Protein AF-A0A655PNC3-F1 (afdb_monomer_lite)

Radius of gyration: 22.31 Å; chains: 1; bounding box: 79×37×30 Å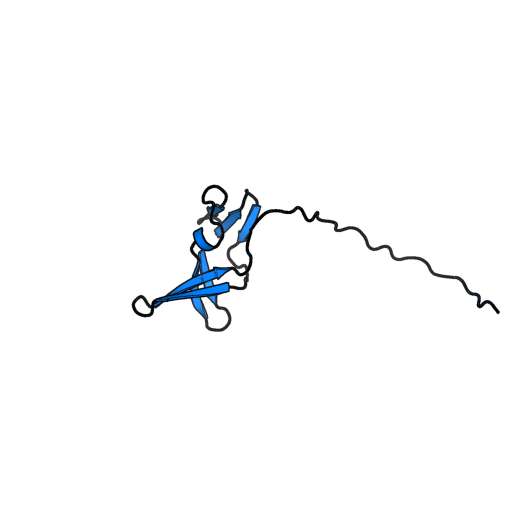

Structure (mmCIF, N/CA/C/O backbone):
data_AF-A0A655PNC3-F1
#
_entry.id   AF-A0A655PNC3-F1
#
loop_
_atom_site.group_PDB
_atom_site.id
_atom_site.type_symbol
_atom_site.label_atom_id
_atom_site.label_alt_id
_atom_site.label_comp_id
_atom_site.label_asym_id
_atom_site.label_entity_id
_atom_site.label_seq_id
_atom_site.pdbx_PDB_ins_code
_atom_site.Cartn_x
_atom_site.Cartn_y
_atom_site.Cartn_z
_atom_site.occupancy
_atom_site.B_iso_or_equiv
_atom_site.auth_seq_id
_atom_site.auth_comp_id
_atom_site.auth_asym_id
_atom_site.auth_atom_id
_atom_site.pdbx_PDB_model_num
ATOM 1 N N . MET A 1 1 ? 5.884 1.729 3.393 1.00 88.12 1 MET A N 1
ATOM 2 C CA . MET A 1 1 ? 5.753 0.283 3.685 1.00 88.12 1 MET A CA 1
ATOM 3 C C . MET A 1 1 ? 6.506 -0.533 2.640 1.00 88.12 1 MET A C 1
ATOM 5 O O . MET A 1 1 ? 6.602 -0.087 1.503 1.00 88.12 1 MET A O 1
ATOM 9 N N . ARG A 1 2 ? 7.061 -1.696 3.000 1.00 90.69 2 ARG A N 1
ATOM 10 C CA . ARG A 1 2 ? 7.595 -2.674 2.032 1.00 90.69 2 ARG A CA 1
ATOM 11 C C . ARG A 1 2 ? 6.649 -3.865 1.978 1.00 90.69 2 ARG A C 1
ATOM 13 O O . ARG A 1 2 ? 6.186 -4.301 3.026 1.00 90.69 2 ARG A O 1
ATOM 20 N N . VAL A 1 3 ? 6.390 -4.370 0.782 1.00 91.62 3 VAL A N 1
ATOM 21 C CA . VAL A 1 3 ? 5.475 -5.489 0.548 1.00 91.62 3 VAL A CA 1
ATOM 22 C C . VAL A 1 3 ? 6.145 -6.547 -0.315 1.00 91.62 3 VAL A C 1
ATOM 24 O O . VAL A 1 3 ? 7.076 -6.254 -1.070 1.00 91.62 3 VAL A O 1
ATOM 27 N N . ARG A 1 4 ? 5.660 -7.781 -0.193 1.00 92.94 4 ARG A N 1
ATOM 28 C CA . ARG A 1 4 ? 6.071 -8.910 -1.022 1.00 92.94 4 ARG A CA 1
ATOM 29 C C . ARG A 1 4 ? 4.883 -9.346 -1.865 1.00 92.94 4 ARG A C 1
ATOM 31 O O . ARG A 1 4 ? 3.836 -9.674 -1.316 1.00 92.94 4 ARG A O 1
ATOM 38 N N . LEU A 1 5 ? 5.057 -9.373 -3.180 1.00 91.50 5 LEU A N 1
ATOM 39 C CA . LEU A 1 5 ? 4.069 -9.943 -4.087 1.00 91.50 5 LEU A CA 1
ATOM 40 C C . LEU A 1 5 ? 3.999 -11.454 -3.855 1.00 91.50 5 LEU A C 1
ATOM 42 O O . LEU A 1 5 ? 5.013 -12.145 -3.956 1.00 91.50 5 LEU A O 1
ATOM 46 N N . LEU A 1 6 ? 2.814 -11.968 -3.524 1.00 90.38 6 LEU A N 1
ATOM 47 C CA . LEU A 1 6 ? 2.634 -13.387 -3.201 1.00 90.38 6 LEU A CA 1
ATOM 48 C C . LEU A 1 6 ? 2.850 -14.292 -4.418 1.00 90.38 6 LEU A C 1
ATOM 50 O O . LEU A 1 6 ? 3.392 -15.383 -4.275 1.00 90.38 6 LEU A O 1
ATOM 54 N N . GLU A 1 7 ? 2.482 -13.821 -5.610 1.00 89.31 7 GLU A N 1
ATOM 55 C CA . GLU A 1 7 ? 2.520 -14.628 -6.833 1.00 89.31 7 GLU A CA 1
ATOM 56 C C . GLU A 1 7 ? 3.939 -14.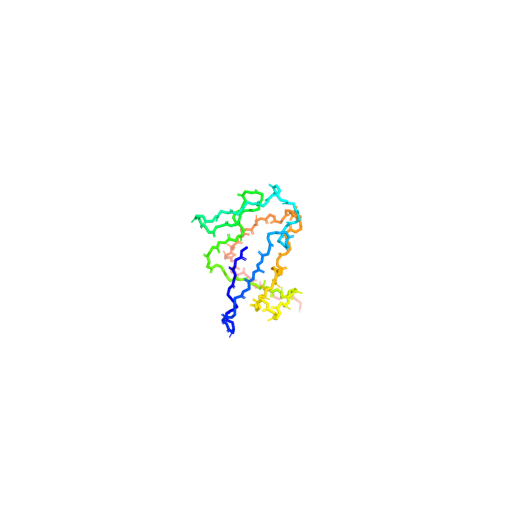914 -7.331 1.00 89.31 7 GLU A C 1
ATOM 58 O O . GLU A 1 7 ? 4.242 -16.025 -7.754 1.00 89.31 7 GLU A O 1
ATOM 63 N N . ASN A 1 8 ? 4.824 -13.917 -7.287 1.00 90.31 8 ASN A N 1
ATOM 64 C CA . ASN A 1 8 ? 6.172 -14.014 -7.859 1.00 90.31 8 ASN A CA 1
ATOM 65 C C . ASN A 1 8 ? 7.291 -13.780 -6.832 1.00 90.31 8 ASN A C 1
ATOM 67 O O . ASN A 1 8 ? 8.471 -13.905 -7.155 1.00 90.31 8 ASN A O 1
ATOM 71 N N . GLY A 1 9 ? 6.941 -13.439 -5.591 1.00 89.38 9 GLY A N 1
ATOM 72 C CA . GLY A 1 9 ? 7.889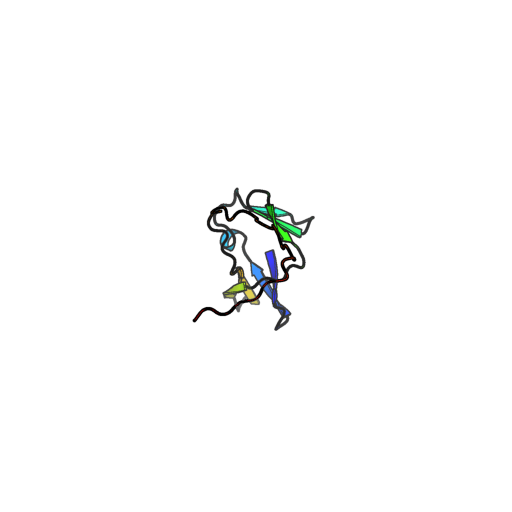 -13.193 -4.512 1.00 89.38 9 GLY A CA 1
ATOM 73 C C . GLY A 1 9 ? 8.669 -11.882 -4.618 1.00 89.38 9 GLY A C 1
ATOM 74 O O . GLY A 1 9 ? 9.571 -11.684 -3.802 1.00 89.38 9 GLY A O 1
ATOM 75 N N . ALA A 1 10 ? 8.362 -11.003 -5.577 1.00 91.56 10 ALA A N 1
ATOM 76 C CA . ALA A 1 10 ? 9.076 -9.744 -5.752 1.00 91.56 10 ALA A CA 1
ATOM 77 C C . ALA A 1 10 ? 8.795 -8.765 -4.603 1.00 91.56 10 ALA A C 1
ATOM 79 O O . ALA A 1 10 ? 7.704 -8.728 -4.032 1.00 91.56 10 ALA A O 1
ATOM 80 N N . MET A 1 11 ? 9.798 -7.951 -4.284 1.00 93.06 11 MET A N 1
ATOM 81 C CA . MET A 1 11 ? 9.701 -6.910 -3.266 1.00 93.06 11 MET A CA 1
ATOM 82 C C . MET A 1 11 ? 9.308 -5.587 -3.915 1.00 93.06 11 MET A C 1
ATOM 84 O O . MET A 1 11 ? 9.962 -5.148 -4.859 1.00 93.06 11 MET A O 1
ATOM 88 N N . ALA A 1 12 ? 8.280 -4.934 -3.378 1.00 93.06 12 ALA A N 1
ATOM 89 C CA . ALA A 1 12 ? 7.863 -3.603 -3.800 1.00 93.06 12 ALA A CA 1
ATOM 90 C C . ALA A 1 12 ? 7.808 -2.634 -2.616 1.00 93.06 12 ALA A C 1
ATOM 92 O O . ALA A 1 12 ? 7.632 -3.016 -1.453 1.00 93.06 12 ALA A O 1
ATOM 93 N N . PHE A 1 13 ? 7.983 -1.355 -2.921 1.00 92.62 13 PHE A N 1
ATOM 94 C CA . PHE A 1 13 ? 7.937 -0.267 -1.964 1.00 92.62 13 PHE A CA 1
ATOM 95 C C . PHE A 1 13 ? 6.688 0.582 -2.181 1.00 92.62 13 PHE A C 1
ATOM 97 O O . PHE A 1 13 ? 6.382 0.986 -3.299 1.00 92.62 13 PHE A O 1
ATOM 104 N N . ILE A 1 14 ? 5.988 0.876 -1.089 1.00 90.75 14 ILE A N 1
ATOM 105 C CA . ILE A 1 14 ? 4.820 1.753 -1.070 1.00 90.75 14 ILE A CA 1
ATOM 106 C C . ILE A 1 14 ? 5.186 3.014 -0.278 1.00 90.75 14 ILE A C 1
ATOM 108 O O . ILE A 1 14 ? 5.322 2.946 0.955 1.00 90.75 14 ILE A O 1
ATOM 112 N N . PRO A 1 15 ? 5.372 4.161 -0.950 1.00 89.25 15 PRO A N 1
ATOM 113 C CA . PRO A 1 15 ? 5.525 5.455 -0.303 1.00 89.25 15 PRO A CA 1
ATOM 114 C C . PRO A 1 15 ? 4.252 5.814 0.467 1.00 89.25 15 PRO A C 1
ATOM 116 O O . PRO A 1 15 ? 3.157 5.689 -0.071 1.00 89.25 15 PRO A O 1
ATOM 119 N N . GLY A 1 16 ? 4.383 6.330 1.693 1.00 84.12 16 GLY A N 1
ATOM 120 C CA . GLY A 1 16 ? 3.222 6.793 2.472 1.00 84.12 16 GLY A CA 1
ATOM 121 C C . GLY A 1 16 ? 2.422 7.889 1.758 1.00 84.12 16 GLY A C 1
ATOM 122 O O . GLY A 1 16 ? 1.205 7.920 1.860 1.00 84.12 16 GLY A O 1
ATOM 123 N N . ALA A 1 17 ? 3.098 8.706 0.941 1.00 84.00 17 ALA A N 1
ATOM 124 C CA . ALA A 1 17 ? 2.466 9.731 0.111 1.00 84.00 17 ALA A CA 1
ATOM 125 C C . ALA A 1 17 ? 1.520 9.169 -0.968 1.00 84.00 17 ALA A C 1
ATOM 127 O O . ALA A 1 17 ? 0.662 9.897 -1.431 1.00 84.00 17 ALA A O 1
ATOM 128 N N . LEU A 1 18 ? 1.668 7.900 -1.377 1.00 83.75 18 LEU A N 1
ATOM 129 C CA . LEU A 1 18 ? 0.730 7.252 -2.306 1.00 83.75 18 LEU A CA 1
ATOM 130 C C . LEU A 1 18 ? -0.434 6.554 -1.585 1.00 83.75 18 LEU A C 1
ATOM 132 O O . LEU A 1 18 ? -1.341 6.062 -2.250 1.00 83.75 18 LEU A O 1
ATOM 136 N N . ILE A 1 19 ? -0.383 6.462 -0.252 1.00 80.81 19 ILE A N 1
ATOM 137 C CA . ILE A 1 19 ? -1.453 5.900 0.583 1.00 80.81 19 ILE A CA 1
ATOM 138 C C . ILE A 1 19 ? -2.416 7.017 0.987 1.00 80.81 19 ILE A C 1
ATOM 140 O O . ILE A 1 19 ? -3.628 6.861 0.873 1.00 80.81 19 ILE A O 1
ATOM 144 N N . LEU A 1 20 ? -1.864 8.141 1.451 1.00 80.19 20 LEU A N 1
ATOM 145 C CA . LEU A 1 20 ? -2.616 9.323 1.840 1.00 80.19 20 LEU A CA 1
ATOM 146 C C . LEU A 1 20 ? -1.770 10.576 1.585 1.00 80.19 20 LEU A C 1
ATOM 148 O O . LEU A 1 20 ? -0.614 10.650 2.011 1.00 80.19 20 LEU A O 1
ATOM 152 N N . ASP A 1 21 ? -2.354 11.577 0.926 1.00 75.62 21 ASP A N 1
ATOM 153 C CA . ASP A 1 21 ? -1.659 12.833 0.614 1.00 75.62 21 ASP A CA 1
ATOM 154 C C . ASP A 1 21 ? -1.373 13.664 1.878 1.00 75.62 21 ASP A C 1
ATOM 156 O O . ASP A 1 21 ? -0.375 14.388 1.957 1.00 75.62 21 ASP A O 1
ATOM 160 N N . ASN A 1 22 ? -2.228 13.537 2.899 1.00 79.12 22 ASN A N 1
ATOM 161 C CA . ASN A 1 22 ? -2.093 14.272 4.150 1.00 79.12 22 ASN A CA 1
ATOM 162 C C . ASN A 1 22 ? -1.176 13.538 5.140 1.00 79.12 22 ASN A C 1
ATOM 164 O O . ASN A 1 22 ? -1.570 12.567 5.787 1.00 79.12 22 ASN A O 1
ATOM 168 N N . LYS A 1 23 ? 0.042 14.065 5.299 1.00 76.12 23 LYS A N 1
ATOM 169 C CA . LYS A 1 23 ? 1.063 13.535 6.213 1.00 76.12 23 LYS A CA 1
ATOM 170 C C . LYS A 1 23 ? 0.667 13.583 7.690 1.00 76.12 23 LYS A C 1
ATOM 172 O O . LYS A 1 23 ? 1.206 12.796 8.453 1.00 76.12 23 LYS A O 1
ATOM 177 N N . GLU A 1 24 ? -0.232 14.477 8.097 1.00 80.00 24 GLU A N 1
ATOM 178 C CA . GLU A 1 24 ? -0.648 14.608 9.503 1.00 80.00 24 GLU A CA 1
ATOM 179 C C . GLU A 1 24 ? -1.655 13.530 9.918 1.00 80.00 24 GLU A C 1
ATOM 181 O O . GLU A 1 24 ? -1.779 13.216 11.098 1.00 80.00 24 GLU A O 1
ATOM 186 N N . ARG A 1 25 ? -2.368 12.954 8.943 1.00 81.81 25 ARG A N 1
ATOM 187 C CA . ARG A 1 25 ? -3.395 11.928 9.171 1.00 81.81 25 ARG A CA 1
ATOM 188 C C . ARG A 1 25 ? -2.845 10.505 9.159 1.00 81.81 25 ARG A C 1
ATOM 190 O O . ARG A 1 25 ? -3.536 9.599 9.612 1.00 81.81 25 ARG A O 1
ATOM 197 N N . ILE A 1 26 ? -1.636 10.306 8.633 1.00 85.00 26 ILE A N 1
ATOM 198 C CA . ILE A 1 26 ? -0.981 9.000 8.542 1.00 85.00 26 ILE A CA 1
ATOM 199 C C . ILE A 1 26 ? 0.136 8.887 9.577 1.00 85.00 26 ILE A C 1
ATOM 201 O O . ILE A 1 26 ? 1.087 9.665 9.587 1.00 85.00 26 ILE A O 1
ATOM 205 N N . GLU A 1 27 ? 0.060 7.854 10.403 1.00 87.25 27 GLU A N 1
ATOM 206 C CA . GLU A 1 27 ? 1.091 7.507 11.370 1.00 87.25 27 GLU A CA 1
ATOM 207 C C . GLU A 1 27 ? 1.646 6.124 11.025 1.00 87.25 27 GLU A C 1
ATOM 209 O O . GLU A 1 27 ? 0.918 5.141 10.906 1.00 87.25 27 GLU A O 1
ATOM 214 N N . CYS A 1 28 ? 2.954 6.052 10.794 1.00 87.62 28 CYS A N 1
ATOM 215 C CA . CYS A 1 28 ? 3.637 4.807 10.453 1.00 87.62 28 CYS A CA 1
ATOM 216 C C . CYS A 1 28 ? 4.473 4.357 11.648 1.00 87.62 28 CYS A C 1
ATOM 218 O O . CYS A 1 28 ? 5.528 4.941 11.906 1.00 87.62 28 CYS A O 1
ATOM 220 N N . ASN A 1 29 ? 4.039 3.303 12.335 1.00 89.44 29 ASN A N 1
ATOM 221 C CA . ASN A 1 29 ? 4.768 2.742 13.462 1.00 89.44 29 ASN A CA 1
ATOM 222 C C . ASN A 1 29 ? 5.628 1.553 13.001 1.00 89.44 29 ASN A C 1
ATOM 224 O O . ASN A 1 29 ? 5.127 0.503 12.594 1.00 89.44 29 ASN A O 1
ATOM 228 N N . GLY A 1 30 ? 6.950 1.741 13.033 1.00 87.06 30 GLY A N 1
ATOM 229 C CA . GLY A 1 30 ? 7.920 0.727 12.617 1.00 87.06 30 GLY A CA 1
ATOM 230 C C . GLY A 1 30 ? 8.180 -0.371 13.651 1.00 87.06 30 GLY A C 1
ATOM 231 O O . GLY A 1 30 ? 8.638 -1.442 13.259 1.00 87.06 30 GLY A O 1
ATOM 232 N N . GLU A 1 31 ? 7.896 -0.121 14.932 1.00 88.50 31 GLU A N 1
ATOM 233 C CA . GLU A 1 31 ? 8.089 -1.092 16.018 1.00 88.50 31 GLU A CA 1
ATOM 234 C C . GLU A 1 31 ? 6.916 -2.073 16.081 1.00 88.50 31 GLU A C 1
ATOM 236 O O . GLU A 1 31 ? 7.125 -3.285 16.066 1.00 88.50 31 GLU A O 1
ATOM 241 N N . ASP A 1 32 ? 5.687 -1.552 16.043 1.00 88.31 32 ASP A N 1
ATOM 242 C CA . ASP A 1 32 ? 4.463 -2.364 16.042 1.00 88.31 32 ASP A CA 1
ATOM 243 C C . ASP A 1 32 ? 4.134 -2.938 14.655 1.00 88.31 32 ASP A C 1
ATOM 245 O O . ASP A 1 32 ? 3.303 -3.836 14.517 1.00 88.31 32 ASP A O 1
ATOM 249 N N . GLY A 1 33 ? 4.768 -2.413 13.602 1.00 89.31 33 GLY A N 1
ATOM 250 C CA . GLY A 1 33 ? 4.497 -2.817 12.225 1.00 89.31 33 GLY A CA 1
ATOM 251 C C . GLY A 1 33 ? 3.078 -2.463 11.777 1.00 89.31 33 GLY A C 1
ATOM 252 O O . GLY A 1 33 ? 2.478 -3.205 11.000 1.00 89.31 33 GLY A O 1
ATOM 253 N N . THR A 1 34 ? 2.533 -1.353 12.272 1.00 89.38 34 THR A N 1
ATOM 254 C CA . THR A 1 34 ? 1.177 -0.886 11.969 1.00 89.38 34 THR A CA 1
ATOM 255 C C . THR A 1 34 ? 1.196 0.475 11.280 1.00 89.38 34 THR A C 1
ATOM 257 O O . THR A 1 34 ? 2.098 1.295 11.471 1.00 89.38 34 THR A O 1
ATOM 260 N N . ILE A 1 35 ? 0.195 0.710 10.436 1.00 88.38 35 ILE A N 1
ATOM 261 C CA . ILE A 1 35 ? -0.079 2.012 9.832 1.00 88.38 35 ILE A CA 1
ATOM 262 C C . ILE A 1 35 ? -1.445 2.446 10.325 1.00 88.38 35 ILE A C 1
ATOM 264 O O . ILE A 1 35 ? -2.445 1.760 10.081 1.00 88.38 35 ILE A O 1
ATOM 268 N N . LEU A 1 36 ? -1.462 3.584 11.007 1.00 87.25 36 LEU A N 1
ATOM 269 C CA . LEU A 1 36 ? -2.673 4.206 11.488 1.00 87.25 36 LEU A CA 1
ATOM 270 C C . LEU A 1 36 ? -3.061 5.349 10.556 1.00 87.25 36 LEU A C 1
ATOM 272 O O . LEU A 1 36 ? -2.213 6.142 10.140 1.00 87.25 36 LEU A O 1
ATOM 276 N N . ILE A 1 37 ? -4.346 5.430 10.241 1.00 86.31 37 ILE A N 1
ATOM 277 C CA . ILE A 1 37 ? -4.950 6.566 9.550 1.00 86.31 37 ILE A CA 1
ATOM 278 C C . ILE A 1 37 ? -6.032 7.105 10.477 1.00 86.31 37 ILE A C 1
ATOM 280 O O . ILE A 1 37 ? -6.861 6.340 10.955 1.00 86.31 37 ILE A O 1
ATOM 284 N N . ASP A 1 38 ? -5.980 8.395 10.805 1.00 84.94 38 ASP A N 1
ATOM 285 C CA . ASP A 1 38 ? -6.916 9.030 11.749 1.00 84.94 38 ASP A CA 1
ATOM 286 C C . ASP A 1 38 ? -7.029 8.302 13.108 1.00 84.94 38 ASP A C 1
ATOM 288 O O . ASP A 1 38 ? -8.073 8.321 13.755 1.00 84.94 38 ASP A O 1
ATOM 292 N N . LYS A 1 39 ? -5.917 7.706 13.570 1.00 84.19 39 LYS A N 1
ATOM 293 C CA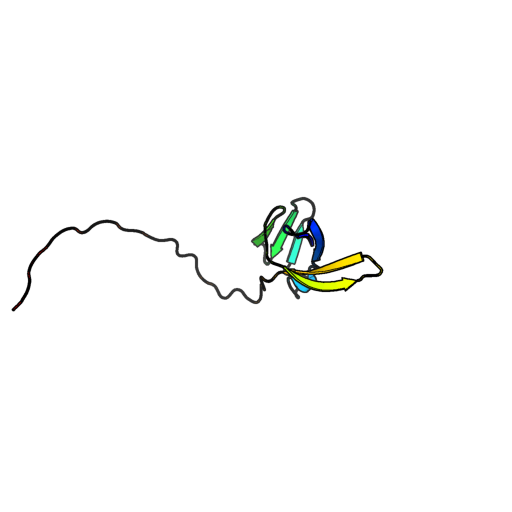 . LYS A 1 39 ? -5.800 6.887 14.799 1.00 84.19 39 LYS A CA 1
ATOM 294 C C . LYS A 1 39 ? -6.474 5.510 14.739 1.00 84.19 39 LYS A C 1
ATOM 296 O O . LYS A 1 39 ? -6.510 4.821 15.757 1.00 84.19 39 LYS A O 1
ATOM 301 N N . GLU A 1 40 ? -6.936 5.072 13.573 1.00 84.62 40 GLU A N 1
ATOM 302 C CA . GLU A 1 40 ? -7.399 3.701 13.351 1.00 84.62 40 GLU A CA 1
ATOM 303 C C . GLU A 1 40 ? -6.322 2.866 12.660 1.00 84.62 40 GLU A C 1
ATOM 305 O O . GLU A 1 40 ? -5.675 3.323 11.720 1.00 84.62 40 GLU A O 1
ATOM 310 N N . VAL A 1 41 ? -6.120 1.629 13.122 1.00 86.56 41 VAL A N 1
ATOM 311 C CA . VAL A 1 41 ? -5.160 0.698 12.515 1.00 86.56 41 VAL A CA 1
ATOM 312 C C . VAL A 1 41 ? -5.747 0.166 11.213 1.00 86.56 41 VAL A C 1
ATOM 314 O O . VAL A 1 41 ? -6.637 -0.680 11.226 1.00 86.56 41 VAL A O 1
ATOM 317 N N . VAL A 1 42 ? -5.221 0.653 10.093 1.00 86.44 42 VAL A N 1
ATOM 318 C CA . VAL A 1 42 ? -5.694 0.289 8.752 1.00 86.44 42 VAL A CA 1
ATOM 319 C C . VAL A 1 42 ? -4.877 -0.852 8.162 1.00 86.44 42 VAL A C 1
ATOM 321 O O . VAL A 1 42 ? -5.430 -1.760 7.549 1.00 86.44 42 VAL A O 1
ATOM 324 N N . TYR A 1 43 ? -3.559 -0.820 8.361 1.00 88.00 43 TYR A N 1
ATOM 325 C CA . TYR A 1 43 ? -2.667 -1.883 7.909 1.00 88.00 43 TYR A CA 1
ATOM 326 C C . TYR A 1 43 ? -1.838 -2.408 9.069 1.00 88.00 43 TYR A C 1
ATOM 328 O O . TYR A 1 43 ? -1.287 -1.625 9.849 1.00 88.00 43 TYR A O 1
ATOM 336 N N . LYS A 1 44 ? -1.677 -3.728 9.132 1.00 91.00 44 LYS A N 1
ATOM 337 C CA . LYS A 1 44 ? -0.718 -4.386 10.027 1.00 91.00 44 LYS A CA 1
ATOM 338 C C . LYS A 1 44 ? 0.229 -5.295 9.254 1.00 91.00 44 LYS A C 1
ATOM 340 O O . LYS A 1 44 ? -0.061 -5.783 8.159 1.00 91.00 44 LYS A O 1
ATOM 345 N N . LEU A 1 45 ? 1.386 -5.543 9.852 1.00 90.94 45 LEU A N 1
ATOM 346 C CA . LEU A 1 45 ? 2.361 -6.489 9.338 1.00 90.94 45 LEU A CA 1
ATOM 347 C C . LEU A 1 45 ? 1.719 -7.877 9.190 1.00 90.94 45 LEU A C 1
ATOM 349 O O . LEU A 1 45 ? 1.204 -8.443 10.151 1.00 90.94 45 LEU A O 1
ATOM 353 N N . GLY A 1 46 ? 1.786 -8.430 7.979 1.00 89.62 46 GLY A N 1
ATOM 354 C CA . GLY A 1 46 ? 1.220 -9.739 7.648 1.00 89.62 46 GLY A CA 1
ATOM 355 C C . GLY A 1 46 ? -0.130 -9.691 6.933 1.00 89.62 46 GLY A C 1
ATOM 356 O O . GLY A 1 46 ? -0.572 -10.735 6.455 1.00 89.62 46 GLY A O 1
ATOM 357 N N . ASP A 1 47 ? -0.753 -8.517 6.799 1.00 89.00 47 ASP A N 1
ATOM 358 C CA . ASP A 1 47 ? -1.954 -8.377 5.977 1.00 89.00 47 ASP A CA 1
ATOM 359 C C . ASP A 1 47 ? -1.666 -8.607 4.493 1.00 89.00 47 ASP A C 1
ATOM 361 O O . ASP A 1 47 ? -0.601 -8.268 3.965 1.00 89.00 47 ASP A O 1
ATOM 365 N N . VAL A 1 48 ? -2.664 -9.166 3.811 1.00 89.88 48 VAL A N 1
ATOM 366 C CA . VAL A 1 48 ? -2.668 -9.336 2.361 1.00 89.88 48 VAL A CA 1
ATOM 367 C C . VAL A 1 48 ? -3.535 -8.240 1.762 1.00 89.88 48 VAL A C 1
ATOM 369 O O . VAL A 1 48 ? -4.709 -8.116 2.101 1.00 89.88 48 VAL A O 1
ATOM 372 N N . LEU A 1 49 ? -2.952 -7.456 0.859 1.00 87.88 49 LEU A N 1
ATOM 373 C CA . LEU A 1 49 ? -3.641 -6.400 0.129 1.00 87.88 49 LEU A CA 1
ATOM 374 C C . LEU A 1 49 ? -3.304 -6.467 -1.357 1.00 87.88 49 LEU A C 1
ATOM 376 O O . LEU A 1 49 ? -2.245 -6.959 -1.754 1.00 87.88 49 LEU A O 1
ATOM 380 N N . GLU A 1 50 ? -4.199 -5.927 -2.171 1.00 89.75 50 GLU A N 1
ATOM 381 C CA . GLU A 1 50 ? -3.964 -5.747 -3.594 1.00 89.75 50 GLU A CA 1
ATOM 382 C C . GLU A 1 50 ? -3.210 -4.432 -3.840 1.00 89.75 50 GLU A C 1
ATOM 384 O O . GLU A 1 50 ? -3.510 -3.385 -3.253 1.00 89.75 50 GLU A O 1
ATOM 389 N N . ILE A 1 51 ? -2.189 -4.496 -4.696 1.00 89.38 51 ILE A N 1
ATOM 390 C CA . ILE A 1 51 ? -1.345 -3.350 -5.030 1.00 89.38 51 ILE A CA 1
ATOM 391 C C . ILE A 1 51 ? -1.246 -3.195 -6.542 1.00 89.38 51 ILE A C 1
ATOM 393 O O . ILE A 1 51 ? -1.159 -4.175 -7.279 1.00 89.38 51 ILE A O 1
ATOM 397 N N . VAL A 1 52 ? -1.177 -1.947 -6.992 1.00 91.12 52 VAL A N 1
ATOM 398 C CA . VAL A 1 52 ? -0.877 -1.594 -8.380 1.00 91.12 52 VAL A CA 1
ATOM 399 C C . VAL A 1 52 ? 0.543 -1.051 -8.434 1.00 91.12 52 VAL A C 1
ATOM 401 O O . VAL A 1 52 ? 0.905 -0.149 -7.676 1.00 91.12 52 VAL A O 1
ATOM 404 N N . LEU A 1 53 ? 1.361 -1.599 -9.330 1.00 91.19 53 LEU A N 1
ATOM 405 C CA . LEU A 1 53 ? 2.701 -1.080 -9.587 1.00 91.19 53 LEU A CA 1
ATOM 406 C C . LEU A 1 53 ? 2.593 0.233 -10.367 1.00 91.19 53 LEU A C 1
ATOM 408 O O . LEU A 1 53 ? 1.988 0.278 -11.435 1.00 91.19 53 LEU A O 1
ATOM 412 N N . THR A 1 54 ? 3.183 1.292 -9.822 1.00 91.44 54 THR A N 1
ATOM 413 C CA . THR A 1 54 ? 3.154 2.636 -10.413 1.00 91.44 54 THR A CA 1
ATOM 414 C C . THR A 1 54 ? 4.431 2.915 -11.195 1.00 91.44 54 THR A C 1
ATOM 416 O O . THR A 1 54 ? 4.381 3.523 -12.259 1.00 91.44 54 THR A O 1
ATOM 419 N N . GLU A 1 55 ? 5.579 2.470 -10.684 1.00 92.31 55 GLU A N 1
ATOM 420 C CA . GLU A 1 55 ? 6.878 2.755 -11.289 1.00 92.31 55 GLU A CA 1
ATOM 421 C C . GLU A 1 55 ? 7.830 1.565 -11.138 1.00 92.31 55 GLU A C 1
ATOM 423 O O . GLU A 1 55 ? 7.867 0.888 -10.106 1.00 92.31 55 GLU A O 1
ATOM 428 N N . VAL A 1 56 ? 8.619 1.322 -12.186 1.00 93.12 56 VAL A N 1
ATOM 429 C CA . VAL A 1 56 ? 9.639 0.272 -12.232 1.00 93.12 56 VAL A CA 1
ATOM 430 C C . VAL A 1 56 ? 10.973 0.913 -12.578 1.00 93.12 56 VAL A C 1
ATOM 432 O O . VAL A 1 56 ? 11.212 1.301 -13.722 1.00 93.12 56 VAL A O 1
ATOM 435 N N . ASN A 1 57 ? 11.864 0.992 -11.595 1.00 93.06 57 ASN A N 1
ATOM 436 C CA . ASN A 1 57 ? 13.220 1.469 -11.805 1.00 93.06 57 ASN A CA 1
ATOM 437 C C . ASN A 1 57 ? 14.144 0.268 -12.047 1.00 93.06 57 ASN A C 1
ATOM 439 O O . ASN A 1 57 ? 14.506 -0.455 -11.119 1.00 93.06 57 ASN A O 1
ATOM 443 N N . GLN A 1 58 ? 14.511 0.045 -13.310 1.00 91.62 58 GLN A N 1
ATOM 444 C CA . GLN A 1 58 ? 15.326 -1.108 -13.710 1.00 91.62 58 GLN A CA 1
ATOM 445 C C . GLN A 1 58 ? 16.798 -0.974 -13.303 1.00 91.62 58 GLN A C 1
ATOM 447 O O . GLN A 1 58 ? 17.439 -1.983 -13.014 1.00 91.62 58 GLN A O 1
ATOM 452 N N . GLU A 1 59 ? 17.318 0.252 -13.244 1.00 93.69 59 GLU A N 1
ATOM 453 C CA . GLU A 1 59 ? 18.701 0.533 -12.846 1.00 93.69 59 GLU A CA 1
ATOM 454 C C . GLU A 1 59 ? 18.922 0.154 -11.379 1.00 93.69 59 GLU A C 1
ATOM 456 O O . GLU A 1 59 ? 19.791 -0.653 -11.053 1.00 93.69 59 GLU A O 1
ATOM 461 N N . ASN A 1 60 ? 18.038 0.642 -10.510 1.00 91.50 60 ASN A N 1
ATOM 462 C CA . ASN A 1 60 ? 18.070 0.371 -9.075 1.00 91.50 60 ASN A CA 1
ATOM 463 C C . ASN A 1 60 ? 17.380 -0.948 -8.701 1.00 91.50 60 ASN A C 1
ATOM 465 O O . ASN A 1 60 ? 17.350 -1.310 -7.525 1.00 91.50 60 ASN A O 1
ATOM 469 N N . ARG A 1 61 ? 16.795 -1.649 -9.684 1.00 90.38 61 ARG A N 1
ATOM 470 C CA . ARG A 1 61 ? 15.974 -2.861 -9.505 1.00 90.38 61 ARG A CA 1
ATOM 471 C C . ARG A 1 61 ? 14.916 -2.682 -8.412 1.00 90.38 61 ARG A C 1
ATOM 473 O O . ARG A 1 61 ? 14.703 -3.563 -7.580 1.00 90.38 61 ARG A O 1
ATOM 480 N N . SER A 1 62 ? 14.281 -1.515 -8.414 1.00 91.50 62 SER A N 1
ATOM 481 C CA . SER A 1 62 ? 13.293 -1.111 -7.420 1.00 91.50 62 SER A CA 1
ATOM 482 C C . SER A 1 62 ? 11.906 -1.039 -8.046 1.00 91.50 62 SER A C 1
ATOM 484 O O . SER A 1 62 ? 11.736 -0.541 -9.160 1.00 91.50 62 SER A O 1
ATOM 486 N N . LEU A 1 63 ? 10.913 -1.531 -7.310 1.00 93.00 63 LEU A N 1
ATOM 487 C CA . LEU A 1 63 ? 9.505 -1.492 -7.684 1.00 93.00 63 LEU A CA 1
ATOM 488 C C . LEU A 1 63 ? 8.777 -0.564 -6.722 1.00 93.00 63 LEU A C 1
ATOM 490 O O . LEU A 1 63 ? 8.873 -0.739 -5.505 1.00 93.00 63 LEU A O 1
ATOM 494 N N . VAL A 1 64 ? 8.034 0.397 -7.261 1.00 93.31 64 VAL A N 1
ATOM 495 C CA . VAL A 1 64 ? 7.197 1.308 -6.482 1.00 93.31 64 VAL A CA 1
ATOM 496 C C . VAL A 1 64 ? 5.741 1.058 -6.839 1.00 93.31 64 VAL A C 1
ATOM 498 O O . VAL A 1 64 ? 5.372 1.013 -8.012 1.00 93.31 64 VAL A O 1
ATOM 501 N N . GLY A 1 65 ? 4.905 0.892 -5.822 1.00 92.00 65 GLY A N 1
ATOM 502 C CA . GLY A 1 65 ? 3.481 0.640 -5.989 1.00 92.00 65 GLY A CA 1
ATOM 503 C C . GLY A 1 65 ? 2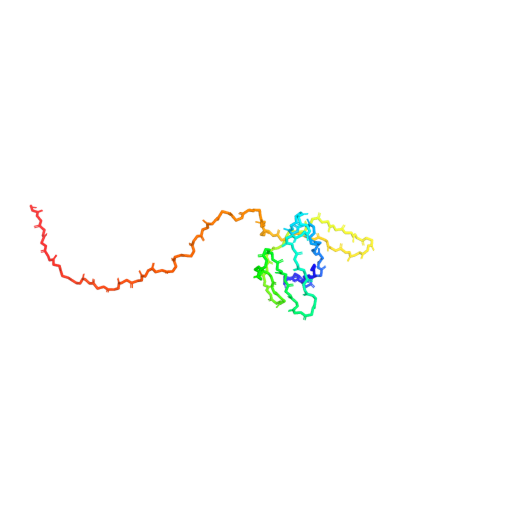.625 1.489 -5.066 1.00 92.00 65 GLY A C 1
ATOM 504 O O . GLY A 1 65 ? 3.118 2.135 -4.138 1.00 92.00 65 GLY A O 1
ATOM 505 N N . LYS A 1 66 ? 1.324 1.453 -5.331 1.00 90.88 66 LYS A N 1
ATOM 506 C CA . LYS A 1 66 ? 0.280 2.013 -4.477 1.00 90.88 66 LYS A CA 1
ATOM 507 C C . LYS A 1 66 ? -0.759 0.936 -4.143 1.00 90.88 66 LYS A C 1
ATOM 509 O O . LYS A 1 66 ? -0.989 0.053 -4.973 1.00 90.88 66 LYS A O 1
ATOM 514 N N . PRO A 1 67 ? -1.371 0.972 -2.951 1.00 89.25 67 PRO A N 1
ATOM 515 C CA . PRO A 1 67 ? -2.498 0.099 -2.643 1.00 89.25 67 PRO A CA 1
ATOM 516 C C . PRO A 1 67 ? -3.707 0.454 -3.523 1.00 89.25 67 PRO A C 1
ATOM 518 O O . PRO A 1 67 ? -3.851 1.603 -3.949 1.00 89.25 67 PRO A O 1
ATOM 521 N N . THR A 1 68 ? -4.573 -0.522 -3.808 1.00 82.81 68 THR A N 1
ATOM 522 C CA . THR A 1 68 ? -5.861 -0.266 -4.486 1.00 82.81 68 THR A CA 1
ATOM 523 C C . THR A 1 68 ? -6.885 0.388 -3.563 1.00 82.81 68 THR A C 1
ATOM 525 O O . THR A 1 68 ? -7.768 1.097 -4.038 1.00 82.81 68 THR A O 1
ATOM 528 N N . GLN A 1 69 ? -6.751 0.193 -2.248 1.00 73.44 69 GLN A N 1
ATOM 529 C CA . GLN A 1 69 ? -7.574 0.876 -1.255 1.00 73.44 69 GLN A CA 1
ATOM 530 C C . GLN A 1 69 ? -7.183 2.352 -1.176 1.00 73.44 69 GLN A C 1
ATOM 532 O O . GLN A 1 69 ? -6.097 2.706 -0.710 1.00 73.44 69 GLN A O 1
ATOM 537 N N . VAL A 1 70 ? -8.087 3.203 -1.656 1.00 63.75 70 VAL A N 1
ATOM 538 C CA . VAL A 1 70 ? -7.994 4.659 -1.569 1.00 63.75 70 VAL A CA 1
ATOM 539 C C . VAL A 1 70 ? -8.756 5.098 -0.322 1.00 63.75 70 VAL A C 1
ATOM 541 O O . VAL A 1 70 ? -9.974 4.971 -0.274 1.00 63.75 70 VAL A O 1
ATOM 544 N N . PHE A 1 71 ? -8.056 5.639 0.677 1.00 63.62 71 PHE A N 1
ATOM 545 C CA . PHE A 1 71 ? -8.660 6.168 1.914 1.00 63.62 71 PHE A CA 1
ATOM 546 C C . PHE A 1 71 ? -9.149 7.612 1.742 1.00 63.62 71 PHE A C 1
ATOM 548 O O . PHE A 1 71 ? -8.955 8.460 2.615 1.00 63.62 71 P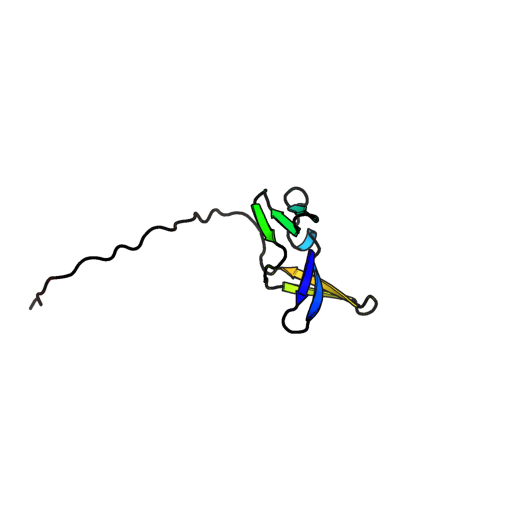HE A O 1
ATOM 555 N N . ALA A 1 72 ? -9.732 7.912 0.580 1.00 50.91 72 ALA A N 1
ATOM 556 C CA . ALA A 1 72 ? -10.351 9.202 0.329 1.00 50.91 72 ALA A CA 1
ATOM 557 C C . ALA A 1 72 ? -11.724 9.211 1.005 1.00 50.91 72 ALA A C 1
ATOM 559 O O . ALA A 1 72 ? -12.660 8.574 0.536 1.00 50.91 72 ALA A O 1
ATOM 560 N N . ASP A 1 73 ? -11.759 9.946 2.112 1.00 46.91 73 ASP A N 1
ATOM 561 C CA . ASP A 1 73 ? -12.905 10.381 2.898 1.00 46.91 73 ASP A CA 1
ATOM 562 C C . ASP A 1 73 ? -13.799 9.287 3.492 1.00 46.91 73 ASP A C 1
ATOM 564 O O . ASP A 1 73 ? -14.531 8.564 2.823 1.00 46.91 73 ASP A O 1
ATOM 568 N N . LEU A 1 74 ? -13.791 9.255 4.826 1.00 50.09 74 LEU A N 1
ATOM 569 C CA . LEU A 1 74 ? -14.856 8.690 5.637 1.00 50.09 74 LEU A CA 1
ATOM 570 C C . LEU A 1 74 ? -16.184 9.356 5.241 1.00 50.09 74 LEU A C 1
ATOM 572 O O . LEU A 1 74 ? -16.565 10.381 5.806 1.00 50.09 74 LEU A O 1
ATOM 576 N N . VAL A 1 75 ? -16.925 8.765 4.308 1.00 44.94 75 VAL A N 1
ATOM 577 C CA . VAL A 1 75 ? -18.376 8.760 4.454 1.00 44.94 75 VAL A CA 1
ATOM 578 C C . VAL A 1 75 ? -18.682 7.545 5.306 1.00 44.94 75 VAL A C 1
ATOM 580 O O . VAL A 1 75 ? -18.495 6.404 4.900 1.00 44.94 75 VAL A O 1
ATOM 583 N N . SER A 1 76 ? -19.073 7.843 6.537 1.00 50.31 76 SER A N 1
ATOM 584 C CA . SER A 1 76 ? -19.651 6.930 7.506 1.00 50.31 76 SER A CA 1
ATOM 585 C C . SER A 1 76 ? -20.596 5.920 6.849 1.00 50.31 76 SER A C 1
ATOM 587 O O . SER A 1 76 ? -21.752 6.246 6.582 1.00 50.31 76 SER A O 1
ATOM 589 N N . GLU A 1 77 ? -20.149 4.685 6.662 1.00 44.41 77 GLU A N 1
ATOM 590 C CA . GLU A 1 77 ? -21.059 3.548 6.604 1.00 44.41 77 GLU A CA 1
ATOM 591 C C . GLU A 1 77 ? -20.901 2.771 7.901 1.00 44.41 77 GLU A C 1
ATOM 593 O O . GLU A 1 77 ? -20.028 1.932 8.112 1.00 44.41 77 GLU A O 1
ATOM 598 N N . THR A 1 78 ? -21.749 3.212 8.821 1.00 37.50 78 THR A N 1
ATOM 599 C CA . THR A 1 78 ? -22.190 2.565 10.038 1.00 37.50 78 THR A CA 1
ATOM 600 C C . THR A 1 78 ? -22.106 1.048 9.940 1.00 37.50 78 THR A C 1
ATOM 602 O O . THR A 1 78 ? -22.769 0.405 9.129 1.00 37.50 78 THR A O 1
ATOM 605 N N . GLN A 1 79 ? -21.339 0.476 10.862 1.00 46.59 79 GLN A N 1
ATOM 606 C CA . GLN A 1 79 ? -21.530 -0.890 11.311 1.00 46.59 79 GLN A CA 1
ATOM 607 C C . GLN A 1 79 ? -23.016 -1.110 11.619 1.00 46.59 79 GLN A C 1
ATOM 609 O O . GLN A 1 79 ? -23.575 -0.493 12.523 1.00 46.59 79 GLN A O 1
ATOM 614 N N . THR A 1 80 ? -23.667 -2.022 10.913 1.00 37.09 80 THR A N 1
ATOM 615 C CA . THR A 1 80 ? -24.842 -2.703 11.458 1.00 37.09 80 THR A CA 1
ATOM 616 C C . THR A 1 80 ? -24.680 -4.190 11.199 1.00 37.09 80 THR A C 1
ATOM 618 O O . THR A 1 80 ? -25.243 -4.768 10.279 1.00 37.09 80 THR A O 1
ATOM 621 N N . SER A 1 81 ? -23.861 -4.810 12.051 1.00 51.69 81 SER A N 1
ATOM 622 C CA . SER A 1 81 ? -24.178 -6.148 12.539 1.00 51.69 81 SER A CA 1
ATOM 623 C C . SER A 1 81 ? -25.428 -6.031 13.404 1.00 51.69 81 SER A C 1
ATOM 625 O O . SER A 1 81 ? -25.383 -5.419 14.467 1.00 51.69 81 SER A O 1
ATOM 627 N N . THR A 1 82 ? -26.542 -6.561 12.919 1.00 43.22 82 THR A N 1
ATOM 628 C CA . THR A 1 82 ? -27.752 -7.015 13.636 1.00 43.22 82 THR A CA 1
ATOM 629 C C . THR A 1 82 ? -28.709 -7.426 12.517 1.00 43.22 82 THR A C 1
ATOM 631 O O . THR A 1 82 ? -28.829 -6.727 11.523 1.00 43.22 82 THR A O 1
ATOM 634 N N . GLU A 1 83 ? -29.407 -8.541 12.505 1.00 47.03 83 GLU A N 1
ATOM 635 C CA . GLU A 1 83 ? -29.605 -9.635 13.431 1.00 47.03 83 GLU A CA 1
ATOM 636 C C . GLU A 1 83 ? -30.338 -10.681 12.582 1.00 47.03 83 GLU A C 1
ATOM 638 O O . GLU A 1 83 ? -31.185 -10.335 11.758 1.00 47.03 83 GLU A O 1
ATOM 643 N N . GLN A 1 84 ? -29.991 -11.951 12.731 1.00 52.50 84 GLN A N 1
ATOM 644 C CA . GLN A 1 84 ? -30.822 -13.038 12.237 1.00 52.50 84 GLN A CA 1
ATOM 645 C C . GLN A 1 84 ? -31.934 -13.279 13.262 1.00 52.50 84 GLN A C 1
ATOM 647 O O . GLN A 1 84 ? -31.602 -13.533 14.419 1.00 52.50 84 GLN A O 1
ATOM 652 N N . PRO A 1 85 ? -33.210 -13.341 12.857 1.00 55.62 85 PRO A N 1
ATOM 653 C CA . PRO A 1 85 ? -34.179 -14.157 13.563 1.00 55.62 85 PRO A CA 1
ATOM 654 C C . PRO A 1 85 ? -34.624 -15.307 12.663 1.00 55.62 85 PRO A C 1
ATOM 656 O O . PRO A 1 85 ? -35.200 -15.125 11.591 1.00 55.62 85 PRO A O 1
ATOM 659 N N . ALA A 1 86 ? -34.346 -16.514 13.142 1.00 53.78 86 ALA A N 1
ATOM 660 C CA . ALA A 1 86 ? -35.188 -17.660 12.867 1.00 53.78 86 ALA A CA 1
ATOM 661 C C . ALA A 1 86 ? -36.509 -17.488 13.635 1.00 53.78 86 ALA A C 1
ATOM 663 O O . ALA A 1 86 ? -36.467 -17.099 14.795 1.00 53.78 86 ALA A O 1
ATOM 664 N N . GLU A 1 87 ? -37.636 -17.778 12.979 1.00 42.12 87 GLU A N 1
ATOM 665 C CA . GLU A 1 87 ? -38.832 -18.496 13.472 1.00 42.12 87 GLU A CA 1
ATOM 666 C C . GLU A 1 87 ? -40.120 -17.975 12.828 1.00 42.12 87 GLU A C 1
ATOM 668 O O . GLU A 1 87 ? -40.386 -16.778 12.784 1.00 42.12 87 GLU A O 1
ATOM 673 N N . GLY A 1 88 ? -40.943 -18.913 12.354 1.00 43.78 88 GLY A N 1
ATOM 674 C CA . GLY A 1 88 ? -42.285 -18.636 11.852 1.00 43.78 88 GLY A CA 1
ATOM 675 C C . GLY A 1 88 ? -42.796 -19.711 10.903 1.00 43.78 88 GLY A C 1
ATOM 676 O O . GLY A 1 88 ? -42.941 -19.464 9.711 1.00 43.78 88 GLY A O 1
ATOM 677 N N . ALA A 1 89 ? -43.027 -20.914 11.427 1.00 49.59 89 ALA A N 1
ATOM 678 C CA . ALA A 1 89 ? -43.836 -21.929 10.764 1.00 49.59 89 ALA A CA 1
ATOM 679 C C . ALA A 1 89 ? -45.318 -21.504 10.684 1.00 49.59 89 ALA A C 1
ATOM 681 O O . ALA A 1 89 ? -45.773 -20.683 11.476 1.00 49.59 89 ALA A O 1
ATOM 682 N N . GLU A 1 90 ? -46.049 -22.173 9.783 1.00 45.72 90 GLU A N 1
ATOM 683 C CA . GLU A 1 90 ? -47.517 -22.309 9.739 1.00 45.72 90 GLU A CA 1
ATOM 684 C C . GLU A 1 90 ? -48.349 -21.082 9.301 1.00 45.72 90 GLU A C 1
ATOM 686 O O . GLU A 1 90 ? -48.571 -20.138 10.053 1.00 45.72 90 GLU A O 1
ATOM 691 N N . ASN A 1 91 ? -48.936 -21.138 8.094 1.00 55.12 91 ASN A N 1
ATOM 692 C CA . ASN A 1 91 ? -50.339 -21.564 7.919 1.00 55.12 91 ASN A CA 1
ATOM 693 C C . ASN A 1 91 ? -50.822 -21.493 6.451 1.00 55.12 91 ASN A C 1
ATOM 695 O O . ASN A 1 91 ? -50.481 -20.587 5.695 1.00 55.12 91 ASN A O 1
ATOM 699 N N . ASN A 1 92 ? -51.622 -22.496 6.079 1.00 57.00 92 ASN A N 1
ATOM 700 C CA . ASN A 1 92 ? -52.274 -22.715 4.784 1.00 57.00 92 ASN A CA 1
ATOM 701 C C . ASN A 1 92 ? -53.393 -21.698 4.491 1.00 57.00 92 ASN A C 1
ATOM 703 O O . ASN A 1 92 ? -54.128 -21.346 5.403 1.00 57.00 92 ASN A O 1
ATOM 707 N N . GLU A 1 93 ? -53.600 -21.345 3.216 1.00 56.41 93 GLU A N 1
ATOM 708 C CA . GLU A 1 93 ? -54.821 -21.649 2.431 1.00 56.41 93 GLU A CA 1
ATOM 709 C C . GLU A 1 93 ? -54.769 -20.972 1.038 1.00 56.41 93 GLU A C 1
ATOM 711 O O . GLU A 1 93 ? -54.368 -19.810 0.936 1.00 56.41 93 GLU A O 1
ATOM 716 N N . PRO A 1 94 ? -55.163 -21.661 -0.055 1.00 65.88 94 PRO A N 1
ATOM 717 C CA . PRO A 1 94 ? -55.316 -21.057 -1.376 1.00 65.88 94 PRO A CA 1
ATOM 718 C C . PRO A 1 94 ? -56.700 -20.402 -1.527 1.00 65.88 94 PRO A C 1
ATOM 720 O O . PRO A 1 94 ? -57.722 -21.007 -1.207 1.00 65.88 94 PRO A O 1
ATOM 723 N N . GLN A 1 95 ? -56.741 -19.178 -2.056 1.00 52.84 95 GLN A N 1
ATOM 724 C CA . GLN A 1 95 ? -57.980 -18.523 -2.481 1.00 52.84 95 GLN A CA 1
ATOM 725 C C . GLN A 1 95 ? -58.246 -18.738 -3.978 1.00 52.84 95 GLN A C 1
ATOM 727 O O . GLN A 1 95 ? -57.360 -18.498 -4.798 1.00 52.84 95 GLN A O 1
ATOM 732 N N . ALA A 1 96 ? -59.522 -19.044 -4.247 1.00 53.50 96 ALA A N 1
ATOM 733 C CA . ALA A 1 96 ? -60.283 -19.017 -5.506 1.00 53.50 96 ALA A CA 1
ATOM 734 C C . ALA A 1 96 ? -60.196 -20.240 -6.436 1.00 53.50 96 ALA A C 1
ATOM 736 O O . ALA A 1 96 ? -59.132 -20.497 -7.036 1.00 53.50 96 ALA A O 1
#

Organism: Vibrio cholerae (NCBI:txid666)

Secondary structure (DSSP, 8-state):
-EEE-TTT--EEE--GGGT-S-TTTEEEETTTTEEEETTEEEEETT----EEEEEEETTTTEEEEEES----------------------------

Foldseek 3Di:
DWDADPPPRDIADEDVCLQDVDPVQWDQDPVQQFIGGNNHTPDHPPDDFDWDFDDQDVVVRYTYIHTPDHPPDDPDPDDDPDDDDDDDDDDDDDDD

Sequence (96 aa):
MRVRLLENGAMAFIPGALILDNKERIECNGEDGTILIDKEVVYKLGDVLEIVLTEVNQENRSLVGKPTQVFADLVSETQTSTEQPAEGAENNEPQA

pLDDT: mean 77.54, std 17.78, range [37.09, 93.69]

InterPro domains:
  IPR012340 Nucleic acid-binding, OB-fold [G3DSA:2.40.50.140] (1-69)
  IPR012340 Nucleic acid-binding, OB-fold [SSF50249] (1-67)